Protein AF-A0A7S2H373-F1 (afdb_monomer_lite)

Organism: NCBI:txid327968

Structure (mmCIF, N/CA/C/O backbone):
data_AF-A0A7S2H373-F1
#
_entry.id   AF-A0A7S2H373-F1
#
loop_
_atom_site.group_PDB
_atom_site.id
_atom_site.type_symbol
_atom_site.label_atom_id
_atom_site.label_alt_id
_atom_site.label_comp_id
_atom_site.label_asym_id
_atom_site.label_entity_id
_atom_site.label_seq_id
_atom_site.pdbx_PDB_ins_code
_atom_site.Cartn_x
_atom_site.Cartn_y
_atom_site.Cartn_z
_atom_site.occupancy
_atom_site.B_iso_or_equiv
_atom_site.auth_seq_id
_atom_site.auth_comp_id
_atom_site.auth_asym_id
_atom_site.auth_atom_id
_atom_site.pdbx_PDB_model_num
ATOM 1 N N . CYS A 1 1 ? -13.432 1.694 -7.167 1.00 64.75 1 CYS A N 1
ATOM 2 C CA . CYS A 1 1 ? -13.113 2.170 -5.808 1.00 64.75 1 CYS A CA 1
ATOM 3 C C . CYS A 1 1 ? -13.922 1.477 -4.699 1.00 64.75 1 CYS A C 1
ATOM 5 O O . CYS A 1 1 ? -13.946 1.994 -3.594 1.00 64.75 1 CYS A O 1
ATOM 7 N N . ALA A 1 2 ? -14.620 0.357 -4.959 1.00 72.50 2 ALA A N 1
ATOM 8 C CA . ALA A 1 2 ? -15.362 -0.360 -3.909 1.00 72.50 2 ALA A CA 1
ATOM 9 C C . ALA A 1 2 ? -14.613 -1.598 -3.378 1.00 72.50 2 ALA A C 1
ATOM 11 O O . ALA A 1 2 ? -14.856 -2.028 -2.256 1.00 72.50 2 ALA A O 1
ATOM 12 N N . PHE A 1 3 ? -13.714 -2.177 -4.180 1.00 83.38 3 PHE A N 1
ATOM 13 C CA . PHE A 1 3 ? -12.995 -3.404 -3.824 1.00 83.38 3 PHE A CA 1
ATOM 14 C C . PHE A 1 3 ? -11.756 -3.130 -2.963 1.00 83.38 3 PHE A C 1
ATOM 16 O O . PHE A 1 3 ? -11.486 -3.876 -2.029 1.00 83.38 3 PHE A O 1
ATOM 23 N N . ASP A 1 4 ? -11.063 -2.021 -3.222 1.00 93.44 4 ASP A N 1
ATOM 24 C CA . ASP A 1 4 ? -9.890 -1.561 -2.473 1.00 93.44 4 ASP A CA 1
ATOM 25 C C . ASP A 1 4 ? -10.224 -1.243 -1.010 1.00 93.44 4 ASP A C 1
ATOM 27 O O . ASP A 1 4 ? -9.447 -1.544 -0.111 1.00 93.44 4 ASP A O 1
ATOM 31 N N . GLN A 1 5 ? -11.418 -0.710 -0.745 1.00 90.56 5 GLN A N 1
ATOM 32 C CA . GLN A 1 5 ? -11.845 -0.386 0.619 1.00 90.56 5 GLN A CA 1
ATOM 33 C C . GLN A 1 5 ? -11.981 -1.629 1.511 1.00 90.56 5 GLN A C 1
ATOM 35 O O . GLN A 1 5 ? -11.626 -1.576 2.688 1.00 90.56 5 GLN A O 1
ATOM 40 N N . ILE A 1 6 ? -12.469 -2.746 0.960 1.00 92.44 6 ILE A N 1
ATOM 41 C CA . ILE A 1 6 ? -12.618 -4.008 1.704 1.00 92.44 6 ILE A CA 1
ATOM 42 C C . ILE A 1 6 ? -11.236 -4.589 2.012 1.00 92.44 6 ILE A C 1
ATOM 44 O O . ILE A 1 6 ? -10.959 -4.966 3.149 1.00 92.44 6 ILE A O 1
ATOM 48 N N . GLU A 1 7 ? -10.342 -4.594 1.022 1.00 93.31 7 GLU A N 1
ATOM 49 C CA . GLU A 1 7 ? -8.977 -5.082 1.203 1.00 93.31 7 GLU A CA 1
ATOM 50 C C . GLU A 1 7 ? -8.206 -4.254 2.241 1.00 93.31 7 GLU A C 1
ATOM 52 O O . GLU A 1 7 ? -7.560 -4.816 3.127 1.00 93.31 7 GLU A O 1
ATOM 57 N N . HIS A 1 8 ? -8.329 -2.923 2.202 1.00 95.44 8 HIS A N 1
ATOM 58 C CA . HIS A 1 8 ? -7.722 -2.045 3.201 1.00 95.44 8 HIS A CA 1
ATOM 59 C C . HIS A 1 8 ? -8.281 -2.288 4.608 1.00 95.44 8 HIS A C 1
ATOM 61 O O . HIS A 1 8 ? -7.506 -2.335 5.565 1.00 95.44 8 HIS A O 1
A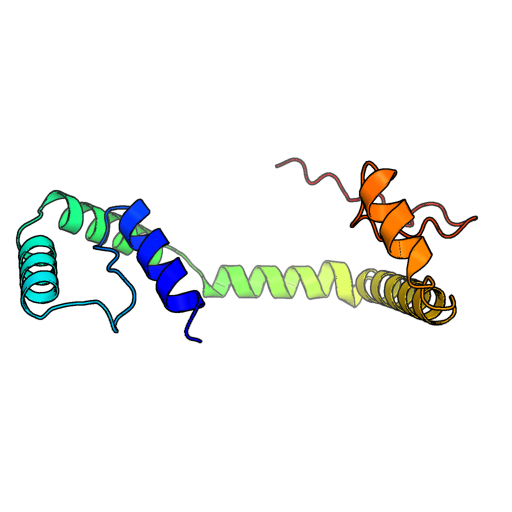TOM 67 N N . ALA A 1 9 ? -9.594 -2.495 4.752 1.00 95.56 9 ALA A N 1
ATOM 68 C CA . ALA A 1 9 ? -10.196 -2.829 6.043 1.00 95.56 9 ALA A CA 1
ATOM 69 C C . ALA A 1 9 ? -9.627 -4.141 6.611 1.00 95.56 9 ALA A C 1
ATOM 71 O O . ALA A 1 9 ? -9.274 -4.208 7.792 1.00 95.56 9 ALA A O 1
ATOM 72 N N . ASP A 1 10 ? -9.454 -5.158 5.766 1.00 96.12 10 ASP A N 1
ATOM 73 C CA . ASP A 1 10 ? -8.855 -6.436 6.155 1.00 96.12 10 ASP A CA 1
ATOM 74 C C . ASP A 1 10 ? -7.371 -6.315 6.507 1.00 96.12 10 ASP A C 1
ATOM 76 O O . ASP A 1 10 ? -6.889 -7.025 7.391 1.00 96.12 10 ASP A O 1
ATOM 80 N N . ILE A 1 11 ? -6.622 -5.444 5.829 1.00 97.62 11 ILE A N 1
ATOM 81 C CA . ILE A 1 11 ? -5.224 -5.157 6.175 1.00 97.62 11 ILE A CA 1
ATOM 82 C C . ILE A 1 11 ? -5.154 -4.504 7.560 1.00 97.62 11 ILE A C 1
ATOM 84 O O . ILE A 1 11 ? -4.425 -4.993 8.422 1.00 97.62 11 ILE A O 1
ATOM 88 N N . VAL A 1 12 ? -5.951 -3.461 7.814 1.00 97.94 12 VAL A N 1
ATOM 89 C CA . VAL A 1 12 ? -5.990 -2.765 9.114 1.00 97.94 12 VAL A CA 1
ATOM 90 C C . VAL A 1 12 ? -6.388 -3.721 10.244 1.00 97.94 12 VAL A C 1
ATOM 92 O O . VAL A 1 12 ? -5.761 -3.728 11.307 1.00 97.94 12 VAL A O 1
ATOM 95 N N . ALA A 1 13 ? -7.382 -4.580 10.009 1.00 98.00 13 ALA A N 1
ATOM 96 C CA . ALA A 1 13 ? -7.812 -5.581 10.979 1.00 98.00 13 ALA A CA 1
ATOM 97 C C . ALA A 1 13 ? -6.743 -6.653 11.242 1.00 98.00 13 ALA A C 1
ATOM 99 O O . ALA A 1 13 ? -6.539 -7.031 12.395 1.00 98.00 13 ALA A O 1
ATOM 100 N N . ARG A 1 14 ? -6.015 -7.109 10.210 1.00 97.94 14 ARG A N 1
ATOM 101 C CA . ARG A 1 14 ? -4.893 -8.059 10.353 1.00 97.94 14 ARG A CA 1
ATOM 102 C C . ARG A 1 14 ? -3.737 -7.492 11.174 1.00 97.94 14 ARG A C 1
ATOM 104 O O . ARG A 1 14 ? -3.110 -8.237 11.917 1.00 97.94 14 ARG A O 1
ATOM 111 N N . GLN A 1 15 ? -3.502 -6.184 11.096 1.00 97.88 15 GLN A N 1
ATOM 112 C CA . GLN A 1 15 ? -2.543 -5.490 11.963 1.00 97.88 15 GLN A CA 1
ATOM 113 C C . GLN A 1 15 ? -3.083 -5.269 13.391 1.00 97.88 15 GLN A C 1
ATOM 115 O O . GLN A 1 15 ? -2.362 -4.829 14.284 1.00 97.88 15 GLN A O 1
ATOM 120 N N . GLY A 1 16 ? -4.359 -5.581 13.639 1.00 98.12 16 GLY A N 1
ATOM 121 C CA . GLY A 1 16 ? -5.039 -5.349 14.912 1.00 98.12 16 GLY A CA 1
ATOM 122 C C . GLY A 1 16 ? -5.251 -3.874 15.240 1.00 98.12 16 GLY A C 1
ATOM 123 O O . GLY A 1 16 ? -5.470 -3.548 16.399 1.00 98.12 16 GLY A O 1
ATOM 124 N N . ALA A 1 17 ? -5.186 -2.997 14.239 1.00 98.44 17 ALA A N 1
ATOM 125 C CA . ALA A 1 17 ? -5.375 -1.553 14.376 1.00 98.44 17 ALA A CA 1
ATOM 126 C C . ALA A 1 17 ? -6.806 -1.111 14.013 1.00 98.44 17 ALA A C 1
ATOM 128 O O . ALA A 1 17 ? -7.080 0.068 13.803 1.00 98.44 17 ALA A O 1
ATOM 129 N N . GLY A 1 18 ? -7.737 -2.060 13.900 1.00 98.12 18 GLY A N 1
ATOM 130 C CA . GLY A 1 18 ? -9.133 -1.772 13.610 1.00 98.12 18 GLY A CA 1
ATOM 131 C C . GLY A 1 18 ? -9.991 -3.025 13.508 1.00 98.12 18 GLY A C 1
ATOM 132 O O . GLY A 1 18 ? -9.560 -4.137 13.820 1.00 98.12 18 GLY A O 1
ATOM 133 N N . VAL A 1 19 ? -11.231 -2.828 13.069 1.00 98.12 19 VAL A N 1
ATOM 134 C CA . VAL A 1 19 ? -12.231 -3.886 12.905 1.00 98.12 19 VAL A CA 1
ATOM 135 C C . VAL A 1 19 ? -12.637 -3.943 11.438 1.00 98.12 19 VAL A C 1
ATOM 137 O O . VAL A 1 19 ? -13.178 -2.972 10.915 1.00 98.12 19 VAL A O 1
ATOM 140 N N . SER A 1 20 ? -12.403 -5.083 10.787 1.00 97.19 20 SER A N 1
ATOM 141 C CA . SER A 1 20 ? -12.978 -5.344 9.468 1.00 97.19 20 SER A CA 1
ATOM 142 C C . SER A 1 20 ? -14.424 -5.795 9.643 1.00 97.19 20 SER A C 1
ATOM 144 O O . SER A 1 20 ? -14.727 -6.662 10.468 1.00 97.19 20 SER A O 1
ATOM 146 N N . MET A 1 21 ? -15.328 -5.164 8.899 1.00 95.69 21 MET A N 1
ATOM 147 C CA . MET A 1 21 ? -16.749 -5.491 8.891 1.00 95.69 21 MET A CA 1
ATOM 148 C C . MET A 1 21 ? -17.121 -6.182 7.581 1.00 95.69 21 MET A C 1
ATOM 150 O O . MET A 1 21 ? -16.407 -6.122 6.583 1.00 95.69 21 MET A O 1
ATOM 154 N N . LYS A 1 22 ? -18.289 -6.830 7.569 1.00 91.44 22 LYS A N 1
ATOM 155 C CA . LYS A 1 22 ? -18.875 -7.368 6.335 1.00 91.44 22 LYS A CA 1
ATOM 156 C C . LYS A 1 22 ? -19.182 -6.226 5.354 1.00 91.44 22 LYS A C 1
ATOM 158 O O . LYS A 1 22 ? -19.196 -5.056 5.728 1.00 91.44 22 LYS A O 1
ATOM 163 N N . GLN A 1 23 ? -19.509 -6.585 4.110 1.00 90.94 23 GLN A N 1
ATOM 164 C CA . GLN A 1 23 ? -20.049 -5.648 3.119 1.00 90.94 23 GLN A CA 1
ATOM 165 C C . GLN A 1 23 ? -21.121 -4.745 3.751 1.00 90.94 23 GLN A C 1
ATOM 167 O O . GLN A 1 23 ? -22.023 -5.253 4.415 1.00 90.94 23 GLN A O 1
ATOM 172 N N . VAL A 1 24 ? -21.035 -3.430 3.514 1.00 89.25 24 VAL A N 1
ATOM 173 C CA . VAL A 1 24 ? -21.872 -2.398 4.163 1.00 89.25 24 VAL A CA 1
ATOM 174 C C . VAL A 1 24 ? -23.368 -2.723 4.104 1.00 89.25 24 VAL A C 1
ATOM 176 O O . VAL A 1 24 ? -24.076 -2.544 5.087 1.00 89.25 24 VAL A O 1
ATOM 179 N N . SER A 1 25 ? -23.844 -3.300 2.997 1.00 93.00 25 SER A N 1
ATOM 180 C CA . SER A 1 25 ? -25.246 -3.708 2.821 1.00 93.00 25 SER A CA 1
ATOM 181 C C . SER A 1 25 ? -25.722 -4.826 3.764 1.00 93.00 25 SER A C 1
ATOM 183 O O . SER A 1 25 ? -26.913 -5.116 3.807 1.00 93.00 25 SER A O 1
ATOM 185 N N . LYS A 1 26 ? -24.811 -5.489 4.483 1.00 95.12 26 LYS A N 1
ATOM 186 C CA . LYS A 1 26 ? -25.083 -6.569 5.447 1.00 95.12 26 LYS A CA 1
ATOM 187 C C . LYS A 1 26 ? -24.788 -6.162 6.894 1.00 95.12 26 LYS A C 1
ATOM 189 O O . LYS A 1 26 ? -24.898 -7.004 7.780 1.00 95.12 26 LYS A O 1
ATOM 194 N N . VAL A 1 27 ? -24.361 -4.922 7.129 1.00 96.62 27 VAL A N 1
ATOM 195 C CA . VAL A 1 27 ? -24.039 -4.415 8.467 1.00 96.62 27 VAL A CA 1
ATOM 196 C C . VAL A 1 27 ? -25.318 -3.942 9.147 1.00 96.62 27 VAL A C 1
ATOM 198 O O . VAL A 1 27 ? -26.034 -3.099 8.611 1.00 96.62 27 VAL A O 1
ATOM 201 N N . THR A 1 28 ? -25.605 -4.465 10.339 1.00 97.56 28 THR A N 1
ATOM 202 C CA . THR A 1 28 ? -26.718 -3.977 11.162 1.00 97.56 28 THR A CA 1
ATOM 203 C C . THR A 1 28 ? -26.278 -2.825 12.071 1.00 97.56 28 THR A C 1
ATOM 205 O O . THR A 1 28 ? -25.093 -2.660 12.366 1.00 97.56 28 THR A O 1
ATOM 208 N N . ALA A 1 29 ? -27.236 -2.040 12.576 1.00 97.81 29 ALA A N 1
ATOM 209 C CA . ALA A 1 29 ? -26.953 -0.992 13.562 1.00 97.81 29 ALA A CA 1
ATOM 210 C C . ALA A 1 29 ? -26.318 -1.554 14.849 1.00 97.81 29 ALA A C 1
ATOM 212 O O . ALA A 1 29 ? -25.461 -0.909 15.452 1.00 97.81 29 ALA A O 1
ATOM 213 N N . ALA A 1 30 ? -26.703 -2.772 15.245 1.00 98.06 30 ALA A N 1
ATOM 214 C CA . ALA A 1 30 ? -26.128 -3.457 16.396 1.00 98.06 30 ALA A CA 1
ATOM 215 C C . ALA A 1 30 ? -24.658 -3.843 16.155 1.00 98.06 30 ALA A C 1
ATOM 217 O O . ALA A 1 30 ? -23.817 -3.574 17.015 1.00 98.06 30 ALA A O 1
ATOM 218 N N . ASP A 1 31 ? -24.335 -4.399 14.980 1.00 97.44 31 ASP A N 1
ATOM 219 C CA . ASP A 1 31 ? -22.955 -4.742 14.603 1.00 97.44 31 ASP A CA 1
ATOM 220 C C . ASP A 1 31 ? -22.058 -3.500 14.598 1.00 97.44 31 ASP A C 1
ATOM 222 O O . ASP A 1 31 ? -20.949 -3.520 15.135 1.00 97.44 31 ASP A O 1
ATOM 226 N N . LEU A 1 32 ? -22.554 -2.398 14.025 1.00 97.56 32 LEU A N 1
ATOM 227 C CA . LEU A 1 32 ? -21.829 -1.132 13.977 1.00 97.56 32 LEU A CA 1
ATOM 228 C C . LEU A 1 32 ? -21.592 -0.568 15.382 1.00 97.56 32 LEU A C 1
ATOM 230 O O . LEU A 1 32 ? -20.466 -0.205 15.716 1.00 97.56 32 LEU A O 1
ATOM 234 N N . ALA A 1 33 ? -22.621 -0.549 16.234 1.00 98.31 33 ALA A N 1
ATOM 235 C CA . ALA A 1 33 ? -22.492 -0.085 17.612 1.00 98.31 33 ALA A CA 1
ATOM 236 C C . ALA A 1 33 ? -21.489 -0.931 18.416 1.00 98.31 33 ALA A C 1
ATOM 238 O O . ALA A 1 33 ? -20.714 -0.387 19.204 1.00 98.31 33 ALA A O 1
ATOM 239 N N . ALA A 1 34 ? -21.468 -2.251 18.211 1.00 98.25 34 ALA A N 1
ATOM 240 C CA . ALA A 1 34 ? -20.499 -3.142 18.842 1.00 98.25 34 ALA A CA 1
ATOM 241 C C . ALA A 1 34 ? -19.064 -2.869 18.358 1.00 98.25 34 ALA A C 1
ATOM 243 O O . ALA A 1 34 ? -18.153 -2.767 19.182 1.00 98.25 34 ALA A O 1
ATOM 244 N N . ALA A 1 35 ? -18.864 -2.686 17.049 1.00 98.00 35 ALA A N 1
ATOM 245 C CA . ALA A 1 35 ? -17.562 -2.340 16.480 1.00 98.00 35 ALA A CA 1
ATOM 246 C C . ALA A 1 35 ? -17.044 -0.997 17.022 1.00 98.00 35 ALA A C 1
ATOM 248 O O . ALA A 1 35 ? -15.898 -0.916 17.460 1.00 98.00 35 ALA A O 1
ATOM 249 N N . MET A 1 36 ? -17.903 0.027 17.089 1.00 98.44 36 MET A N 1
ATOM 250 C CA . MET A 1 36 ? -17.555 1.330 17.665 1.00 98.44 36 MET A CA 1
ATOM 251 C C . MET A 1 36 ? -17.140 1.214 19.133 1.00 98.44 36 MET A C 1
ATOM 253 O O . MET A 1 36 ? -16.106 1.760 19.517 1.00 98.44 36 MET A O 1
ATOM 257 N N . LYS A 1 37 ? -17.909 0.474 19.946 1.00 98.62 37 LYS A N 1
ATOM 258 C CA . LYS A 1 37 ? -17.566 0.221 21.355 1.00 98.62 37 LYS A CA 1
ATOM 259 C C . LYS A 1 37 ? -16.202 -0.446 21.477 1.00 98.62 37 LYS A C 1
ATOM 261 O O . LYS A 1 37 ? -15.383 0.020 22.261 1.00 98.62 37 LYS A O 1
ATOM 266 N N . ARG A 1 38 ? -15.932 -1.474 20.665 1.00 98.31 38 ARG A N 1
ATOM 267 C CA . ARG A 1 38 ? -14.633 -2.155 20.654 1.00 98.31 38 ARG A CA 1
ATOM 268 C C . ARG A 1 38 ? -13.492 -1.187 20.347 1.00 98.31 38 ARG A C 1
ATOM 270 O O . ARG A 1 38 ? -12.535 -1.158 21.107 1.00 98.31 38 ARG A O 1
ATOM 277 N N . CYS A 1 39 ? -13.605 -0.362 19.305 1.00 98.38 39 CYS A N 1
ATOM 278 C CA . CYS A 1 39 ? -12.551 0.590 18.939 1.00 98.38 39 CYS A CA 1
ATOM 279 C C . CYS A 1 39 ? -12.192 1.567 20.078 1.00 98.38 39 CYS A C 1
ATOM 281 O O . CYS A 1 39 ? -11.028 1.935 20.238 1.00 98.38 39 CYS A O 1
ATOM 283 N N . VAL A 1 40 ? -13.168 1.979 20.897 1.00 98.44 40 VAL A N 1
ATOM 284 C CA . VAL A 1 40 ? -12.920 2.911 22.015 1.00 98.44 40 VAL A CA 1
ATOM 285 C C . VAL A 1 40 ? -12.495 2.221 23.315 1.00 98.44 40 VAL A C 1
ATOM 287 O O . VAL A 1 40 ? -11.862 2.861 24.157 1.00 98.44 40 VAL A O 1
ATOM 290 N N . SER A 1 41 ? -12.813 0.938 23.500 1.00 98.31 41 SER A N 1
ATOM 291 C CA . SER A 1 41 ? -12.506 0.203 24.734 1.00 98.31 41 SER A CA 1
ATOM 292 C C . SER A 1 41 ? -11.251 -0.672 24.656 1.00 98.31 41 SER A C 1
ATOM 294 O O . SER A 1 41 ? -10.625 -0.913 25.683 1.00 98.31 41 SER A O 1
ATOM 296 N N . ASP A 1 42 ? -10.894 -1.166 23.470 1.00 98.56 42 ASP A N 1
ATOM 297 C CA . ASP A 1 42 ? -9.778 -2.092 23.240 1.00 98.56 42 ASP A CA 1
ATOM 298 C C . ASP A 1 42 ? -8.429 -1.351 23.324 1.00 98.56 42 ASP A C 1
ATOM 300 O O . ASP A 1 42 ? -8.056 -0.586 22.429 1.00 98.56 42 ASP A O 1
ATOM 304 N N . LYS A 1 43 ? -7.716 -1.525 24.445 1.00 98.56 43 LYS A N 1
ATOM 305 C CA . LYS A 1 43 ? -6.441 -0.838 24.717 1.00 98.56 43 LYS A CA 1
ATOM 306 C C . LYS A 1 43 ? -5.314 -1.329 23.818 1.00 98.56 43 LYS A C 1
ATOM 308 O O . LYS A 1 43 ? -4.558 -0.498 23.318 1.00 98.56 43 LYS A O 1
ATOM 313 N N . ASP A 1 44 ? -5.274 -2.624 23.533 1.00 98.44 44 ASP A N 1
ATOM 314 C CA . ASP A 1 44 ? -4.270 -3.215 22.650 1.00 98.44 44 ASP A CA 1
ATOM 315 C C . ASP A 1 44 ? -4.413 -2.660 21.230 1.00 98.44 44 ASP A C 1
ATOM 317 O O . ASP A 1 44 ? -3.421 -2.298 20.597 1.00 98.44 44 ASP A O 1
ATOM 321 N N . MET A 1 45 ? -5.649 -2.531 20.730 1.00 98.62 45 MET A N 1
ATOM 322 C CA . MET A 1 45 ? -5.915 -1.895 19.435 1.00 98.62 45 MET A CA 1
ATOM 323 C C . MET A 1 45 ? -5.412 -0.447 19.412 1.00 98.62 45 MET A C 1
ATOM 325 O O . MET A 1 45 ? -4.757 -0.033 18.457 1.00 98.62 45 MET A O 1
ATOM 329 N N . GLN A 1 46 ? -5.666 0.322 20.475 1.00 98.69 46 GLN A N 1
ATOM 330 C CA . GLN A 1 46 ? -5.215 1.715 20.581 1.00 98.69 46 GLN A CA 1
ATOM 331 C C . GLN A 1 46 ? -3.689 1.833 20.604 1.00 98.69 46 GLN A C 1
ATOM 333 O O . GLN A 1 46 ? -3.134 2.722 19.957 1.00 98.69 46 GLN A O 1
ATOM 338 N N . GLU A 1 47 ? -3.003 0.953 21.328 1.00 98.56 47 GLU A N 1
ATOM 339 C CA . GLU A 1 47 ? -1.541 0.916 21.371 1.00 98.56 47 GLU A CA 1
ATOM 340 C C . GLU A 1 47 ? -0.943 0.560 20.011 1.00 98.56 47 GLU A C 1
ATOM 342 O O . GLU A 1 47 ? -0.031 1.250 19.554 1.00 98.56 47 GLU A O 1
ATOM 347 N N . ARG A 1 48 ? -1.514 -0.423 19.303 1.00 98.50 48 ARG A N 1
ATOM 348 C CA . ARG A 1 48 ? -1.106 -0.756 17.927 1.00 98.50 48 ARG A CA 1
ATOM 349 C C . ARG A 1 48 ? -1.314 0.414 16.972 1.00 98.50 48 ARG A C 1
ATOM 351 O O . ARG A 1 48 ? -0.413 0.719 16.198 1.00 98.50 48 ARG A O 1
ATOM 358 N N . CYS A 1 49 ? -2.448 1.113 17.056 1.00 98.50 49 CYS A N 1
ATOM 359 C CA . CYS A 1 49 ? -2.689 2.317 16.257 1.00 98.50 49 CYS A CA 1
ATOM 360 C C . CYS A 1 49 ? -1.622 3.391 16.500 1.00 98.50 49 CYS A C 1
ATOM 362 O O . CYS A 1 49 ? -1.132 3.987 15.543 1.00 98.50 49 CYS A O 1
ATOM 364 N N . ARG A 1 50 ? -1.232 3.628 17.761 1.00 98.62 50 ARG A N 1
ATOM 365 C CA . ARG A 1 50 ? -0.162 4.585 18.093 1.00 98.62 50 ARG A CA 1
ATOM 366 C C . ARG A 1 50 ? 1.187 4.137 17.549 1.00 98.62 50 ARG A C 1
ATOM 368 O O . ARG A 1 50 ? 1.900 4.962 16.991 1.00 98.62 50 ARG A O 1
ATOM 375 N N . ALA A 1 51 ? 1.521 2.856 17.690 1.00 98.25 51 ALA A N 1
ATOM 376 C CA . ALA A 1 51 ? 2.777 2.305 17.192 1.00 98.25 51 ALA A CA 1
ATOM 377 C C . ALA A 1 51 ? 2.885 2.448 15.667 1.00 98.25 51 ALA A C 1
ATOM 379 O O . ALA A 1 51 ? 3.847 3.034 15.179 1.00 98.25 51 ALA A O 1
ATOM 380 N N . ILE A 1 52 ? 1.862 2.008 14.924 1.00 98.19 52 ILE A N 1
ATOM 381 C CA . ILE A 1 52 ? 1.808 2.143 13.460 1.00 98.19 52 ILE A CA 1
ATOM 382 C C . ILE A 1 52 ? 1.849 3.618 13.057 1.00 98.19 52 ILE A C 1
ATOM 384 O O . ILE A 1 52 ? 2.602 3.986 12.162 1.00 98.19 52 ILE A O 1
ATOM 388 N N . GLY A 1 53 ? 1.075 4.474 13.730 1.00 98.12 53 GLY A N 1
ATOM 389 C CA . GLY A 1 53 ? 1.075 5.913 13.471 1.00 98.12 53 GLY A CA 1
ATOM 390 C C . GLY A 1 53 ? 2.452 6.544 13.673 1.00 98.12 53 GLY A C 1
ATOM 391 O O . GLY A 1 53 ? 2.885 7.325 12.832 1.00 98.12 53 GLY A O 1
ATOM 392 N N . GLY A 1 54 ? 3.166 6.161 14.734 1.00 98.25 54 GLY A N 1
ATOM 393 C CA . GLY A 1 54 ? 4.535 6.606 14.989 1.00 98.25 54 GLY A CA 1
ATOM 394 C C . GLY A 1 54 ? 5.516 6.147 13.910 1.00 98.25 54 GLY A C 1
ATOM 395 O O . GLY A 1 54 ? 6.334 6.945 13.459 1.00 98.25 54 GLY A O 1
ATOM 396 N N . THR A 1 55 ? 5.402 4.900 13.440 1.00 97.81 55 THR A N 1
ATOM 397 C CA . THR A 1 55 ? 6.197 4.400 12.307 1.00 97.81 55 THR A CA 1
ATOM 398 C C . THR A 1 55 ? 5.921 5.208 11.042 1.00 97.81 55 THR A C 1
ATOM 400 O O . THR A 1 55 ? 6.857 5.752 10.468 1.00 97.81 55 THR A O 1
ATOM 403 N N . LEU A 1 56 ? 4.650 5.365 10.656 1.00 97.19 56 LEU A N 1
ATOM 404 C CA . LEU A 1 56 ? 4.256 6.082 9.438 1.00 97.19 56 LEU A CA 1
ATOM 405 C C . LEU A 1 56 ? 4.659 7.561 9.463 1.00 97.19 56 LEU A C 1
ATOM 407 O O . LEU A 1 56 ? 5.050 8.111 8.441 1.00 97.19 56 LEU A O 1
ATOM 411 N N . GLN A 1 57 ? 4.583 8.217 10.621 1.00 97.94 57 GLN A N 1
ATOM 412 C CA . GLN A 1 57 ? 5.038 9.603 10.775 1.00 97.94 57 GLN A CA 1
ATOM 413 C C . GLN A 1 57 ? 6.559 9.743 10.660 1.00 97.94 57 GLN A C 1
ATOM 415 O O . GLN A 1 57 ? 7.042 10.803 10.269 1.00 97.94 57 GLN A O 1
ATOM 420 N N . GLY A 1 58 ? 7.310 8.693 11.002 1.00 97.69 58 GLY A N 1
ATOM 421 C CA . GLY A 1 58 ? 8.760 8.645 10.834 1.00 97.69 58 GLY A CA 1
ATOM 422 C C . GLY A 1 58 ? 9.215 8.345 9.402 1.00 97.69 58 GLY A C 1
ATOM 423 O O . GLY A 1 58 ? 10.406 8.455 9.114 1.00 97.69 58 GLY A O 1
ATOM 424 N N . GLU A 1 59 ? 8.308 7.963 8.500 1.00 97.81 59 GLU A N 1
ATOM 425 C CA . GLU A 1 59 ? 8.644 7.641 7.115 1.00 97.81 59 GLU A CA 1
ATOM 426 C C . GLU A 1 59 ? 8.761 8.900 6.241 1.00 97.81 59 GLU A C 1
ATOM 428 O O . GLU A 1 59 ? 7.814 9.667 6.073 1.00 97.81 59 GLU A O 1
ATOM 433 N N . ASP A 1 60 ? 9.906 9.068 5.572 1.00 97.88 60 ASP A N 1
ATOM 434 C CA . ASP A 1 60 ? 10.072 10.055 4.497 1.00 97.88 60 ASP A CA 1
ATOM 435 C C . ASP A 1 60 ? 9.524 9.508 3.166 1.00 97.88 60 ASP A C 1
ATOM 437 O O . ASP A 1 60 ? 10.260 9.125 2.250 1.00 97.88 60 ASP A O 1
ATOM 441 N N . GLY A 1 61 ? 8.196 9.407 3.072 1.00 97.06 61 GLY A N 1
ATOM 442 C CA . GLY A 1 61 ? 7.521 8.871 1.887 1.00 97.06 61 GLY A CA 1
ATOM 443 C C . GLY A 1 61 ? 7.817 9.671 0.615 1.00 97.06 61 GLY A C 1
ATOM 444 O O . GLY A 1 61 ? 8.050 9.091 -0.447 1.00 97.06 61 GLY A O 1
ATOM 445 N N . VAL A 1 62 ? 7.870 11.002 0.722 1.00 97.81 62 VAL A N 1
ATOM 446 C CA . VAL A 1 62 ? 8.111 11.893 -0.422 1.00 97.81 62 VAL A CA 1
ATOM 447 C C . VAL A 1 62 ? 9.553 11.778 -0.906 1.00 97.81 62 VAL A C 1
ATOM 449 O O . VAL A 1 62 ? 9.768 11.548 -2.096 1.00 97.81 62 VAL A O 1
ATOM 452 N N . GLY A 1 63 ? 10.547 11.872 -0.020 1.00 98.06 63 GLY A N 1
ATOM 453 C CA . GLY A 1 63 ? 11.949 11.748 -0.412 1.00 98.06 63 GLY A CA 1
ATOM 454 C C . GLY A 1 63 ? 12.296 10.348 -0.916 1.00 98.06 63 GLY A C 1
ATOM 455 O O . GLY A 1 63 ? 13.087 10.207 -1.851 1.00 98.06 63 GLY A O 1
ATOM 456 N N . ASN A 1 64 ? 11.666 9.295 -0.381 1.00 98.19 64 ASN A N 1
ATOM 457 C CA . ASN A 1 64 ? 11.747 7.948 -0.957 1.00 98.19 64 ASN A CA 1
ATOM 458 C C . ASN A 1 64 ? 11.182 7.903 -2.384 1.00 98.19 64 ASN A C 1
ATOM 460 O O . ASN A 1 64 ? 11.838 7.371 -3.280 1.00 98.19 64 ASN A O 1
ATOM 464 N N . ALA A 1 65 ? 9.996 8.472 -2.616 1.00 98.12 65 ALA A N 1
ATOM 465 C CA . ALA A 1 65 ? 9.377 8.496 -3.939 1.00 98.12 65 ALA A CA 1
ATOM 466 C C . ALA A 1 65 ? 10.235 9.263 -4.956 1.00 98.12 65 ALA A C 1
ATOM 468 O O . ALA A 1 65 ? 10.498 8.744 -6.041 1.00 98.12 65 ALA A O 1
ATOM 469 N N . VAL A 1 66 ? 10.739 10.445 -4.583 1.00 98.38 66 VAL A N 1
ATOM 470 C CA . VAL A 1 66 ? 11.632 11.254 -5.428 1.00 98.38 66 VAL A CA 1
ATOM 471 C C . VAL A 1 66 ? 12.884 10.466 -5.792 1.00 98.38 66 VAL A C 1
ATOM 473 O O . VAL A 1 66 ? 13.185 10.343 -6.974 1.00 98.38 66 VAL A O 1
ATOM 476 N N . ARG A 1 67 ? 13.562 9.845 -4.818 1.00 98.31 67 ARG A N 1
ATOM 477 C CA . ARG A 1 67 ? 14.753 9.019 -5.083 1.00 98.31 67 ARG A CA 1
ATOM 478 C C . ARG A 1 67 ? 14.477 7.864 -6.041 1.00 98.31 67 ARG A C 1
ATOM 480 O O . ARG A 1 67 ? 15.321 7.544 -6.870 1.00 98.31 67 ARG A O 1
ATOM 487 N N . ARG A 1 68 ? 13.308 7.222 -5.945 1.00 98.25 68 ARG A N 1
ATOM 488 C CA . ARG A 1 68 ? 12.938 6.130 -6.862 1.00 98.25 68 ARG A CA 1
ATOM 489 C C . ARG A 1 68 ? 12.667 6.624 -8.276 1.00 98.25 68 ARG A C 1
ATOM 491 O O . ARG A 1 68 ? 13.062 5.949 -9.222 1.00 98.25 68 ARG A O 1
ATOM 498 N N . VAL A 1 69 ? 12.004 7.768 -8.422 1.00 98.00 69 VAL A N 1
ATOM 499 C CA . VAL A 1 69 ? 11.763 8.379 -9.736 1.00 98.00 69 VAL A CA 1
ATOM 500 C C . VAL A 1 69 ? 13.077 8.839 -10.358 1.00 98.00 69 VAL A C 1
ATOM 502 O O . VAL A 1 69 ? 13.322 8.541 -11.521 1.00 98.00 69 VAL A O 1
ATOM 505 N N . ASP A 1 70 ? 13.933 9.495 -9.580 1.00 98.44 70 ASP A N 1
ATOM 506 C CA . ASP A 1 70 ? 15.235 9.984 -10.029 1.00 98.44 70 ASP A CA 1
ATOM 507 C C . ASP A 1 70 ? 16.154 8.838 -10.471 1.00 98.44 70 ASP A C 1
ATOM 509 O O . ASP A 1 70 ? 16.646 8.834 -11.596 1.00 98.44 70 ASP A O 1
ATOM 513 N N . GLY A 1 71 ? 16.275 7.789 -9.649 1.00 97.50 71 GLY A N 1
ATOM 514 C CA . GLY A 1 71 ? 17.013 6.581 -10.023 1.00 97.50 71 GLY A CA 1
ATOM 515 C C . GLY A 1 71 ? 16.450 5.921 -11.283 1.00 97.50 71 GLY A C 1
ATOM 516 O O . GLY A 1 71 ? 17.202 5.532 -12.166 1.00 97.50 71 GLY A O 1
ATOM 517 N N . PHE A 1 72 ? 15.123 5.858 -11.437 1.00 98.06 72 PHE A N 1
ATOM 518 C CA . PHE A 1 72 ? 14.524 5.355 -12.675 1.00 98.06 72 PHE A CA 1
ATOM 519 C C . PHE A 1 72 ? 14.885 6.224 -13.890 1.00 98.06 72 PHE A C 1
ATOM 521 O O . PHE A 1 72 ? 15.211 5.691 -14.949 1.00 98.06 72 PHE A O 1
ATOM 528 N N . ILE A 1 73 ? 14.845 7.551 -13.775 1.00 98.06 73 ILE A N 1
ATOM 529 C CA . ILE A 1 73 ? 15.203 8.439 -14.887 1.00 98.06 73 ILE A CA 1
ATOM 530 C C . ILE A 1 73 ? 16.671 8.221 -15.273 1.00 98.06 73 ILE A C 1
ATOM 532 O O . ILE A 1 73 ? 16.947 7.876 -16.424 1.00 98.06 73 ILE A O 1
ATOM 536 N N . THR A 1 74 ? 17.581 8.322 -14.312 1.00 98.12 74 THR A N 1
ATOM 537 C CA . THR A 1 74 ? 19.026 8.211 -14.538 1.00 98.12 74 THR A CA 1
ATOM 538 C C . THR A 1 74 ? 19.421 6.817 -15.034 1.00 98.12 74 THR A C 1
ATOM 540 O O . THR A 1 74 ? 20.068 6.669 -16.071 1.00 98.12 74 THR A O 1
ATOM 543 N N . ASP A 1 75 ? 18.977 5.757 -14.358 1.00 97.56 75 ASP A N 1
ATOM 544 C CA . ASP A 1 75 ? 19.464 4.403 -14.635 1.00 97.56 75 ASP A CA 1
ATOM 545 C C . ASP A 1 75 ? 18.760 3.735 -15.814 1.00 97.56 75 ASP A C 1
ATOM 547 O O . ASP A 1 75 ? 19.348 2.865 -16.468 1.00 97.56 75 ASP A O 1
ATOM 551 N N . GLU A 1 76 ? 17.504 4.095 -16.091 1.00 96.94 76 GLU A N 1
ATOM 552 C CA . GLU A 1 76 ? 16.656 3.387 -17.053 1.00 96.94 76 GLU A CA 1
ATOM 553 C C . GLU A 1 76 ? 16.285 4.229 -18.272 1.00 96.94 76 GLU A C 1
ATOM 555 O O . GLU A 1 76 ? 16.257 3.701 -19.393 1.00 96.94 76 GLU A O 1
ATOM 560 N N . VAL A 1 77 ? 15.987 5.516 -18.082 1.00 97.25 77 VAL A N 1
ATOM 561 C CA . VAL A 1 77 ? 15.571 6.403 -19.176 1.00 97.25 77 VAL A CA 1
ATOM 562 C C . VAL A 1 77 ? 16.788 6.955 -19.910 1.00 97.25 77 VAL A C 1
ATOM 564 O O . VAL A 1 77 ? 16.879 6.763 -21.125 1.00 97.25 77 VAL A O 1
ATOM 567 N N . GLU A 1 78 ? 17.737 7.572 -19.205 1.00 96.81 78 GLU A N 1
ATOM 568 C CA . GLU A 1 78 ? 18.920 8.195 -19.818 1.00 96.81 78 GLU A CA 1
ATOM 569 C C . GLU A 1 78 ? 19.843 7.165 -20.477 1.00 96.81 78 GLU A C 1
ATOM 571 O O . GLU A 1 78 ? 20.318 7.374 -21.593 1.00 96.81 78 GLU A O 1
ATOM 576 N N . THR A 1 79 ? 20.011 5.992 -19.860 1.00 97.69 79 THR A N 1
ATOM 577 C CA . THR A 1 79 ? 20.773 4.878 -20.456 1.00 97.69 79 THR A CA 1
ATOM 578 C C . THR A 1 79 ? 20.069 4.228 -21.656 1.00 97.69 79 THR A C 1
ATOM 580 O O . THR A 1 79 ? 20.653 3.399 -22.354 1.00 97.69 79 THR A O 1
ATOM 583 N N . GLY A 1 80 ? 18.792 4.543 -21.894 1.00 96.25 80 GLY A N 1
ATOM 584 C CA . GLY A 1 80 ? 17.977 3.954 -22.957 1.00 96.25 80 GLY A CA 1
ATOM 585 C C . GLY A 1 80 ? 17.514 2.512 -22.700 1.00 96.25 80 GLY A C 1
ATOM 586 O O . GLY A 1 80 ? 16.813 1.945 -23.549 1.00 96.25 80 GLY A O 1
ATOM 587 N N . LYS A 1 81 ? 17.837 1.913 -21.545 1.00 96.25 81 LYS A N 1
ATOM 588 C CA . LYS A 1 81 ? 17.421 0.547 -21.171 1.00 96.25 81 LYS A CA 1
ATOM 589 C C . LYS A 1 81 ? 15.904 0.384 -21.194 1.00 96.25 81 LYS A C 1
ATOM 591 O O . LYS A 1 81 ? 15.388 -0.575 -21.776 1.00 96.25 81 LYS A O 1
ATOM 596 N N . TRP A 1 82 ? 15.170 1.341 -20.629 1.00 96.50 82 TRP A N 1
ATOM 597 C CA . TRP A 1 82 ? 13.709 1.313 -20.624 1.00 96.50 82 TRP A CA 1
ATOM 598 C C . TRP A 1 82 ? 13.136 1.324 -22.042 1.00 96.50 82 TRP A C 1
ATOM 600 O O . TRP A 1 82 ? 12.281 0.499 -22.373 1.00 96.50 82 TRP A O 1
ATOM 610 N N . LYS A 1 83 ? 13.658 2.192 -22.921 1.00 96.50 83 LYS A N 1
ATOM 611 C CA . LYS A 1 83 ? 13.247 2.260 -24.332 1.00 96.50 83 LYS A CA 1
ATOM 612 C C . LYS A 1 83 ? 13.500 0.932 -25.047 1.00 96.50 83 LYS A C 1
ATOM 614 O O . LYS A 1 83 ? 12.633 0.465 -25.789 1.00 96.50 83 LYS A O 1
ATOM 619 N N . ALA A 1 84 ? 14.647 0.294 -24.807 1.00 95.25 84 ALA A N 1
ATOM 620 C CA . ALA A 1 84 ? 14.961 -1.016 -25.373 1.00 95.25 84 ALA A CA 1
ATOM 621 C C . ALA A 1 84 ? 13.954 -2.092 -24.922 1.00 95.25 84 ALA A C 1
ATOM 623 O O . ALA A 1 84 ? 13.406 -2.812 -25.766 1.00 95.25 84 ALA A O 1
ATOM 624 N N . ARG A 1 85 ? 13.628 -2.152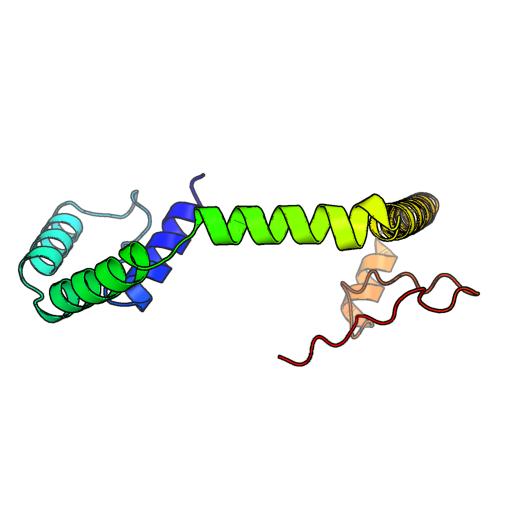 -23.620 1.00 93.75 85 ARG A N 1
ATOM 625 C CA . ARG A 1 85 ? 12.608 -3.073 -23.081 1.00 93.75 85 ARG A CA 1
ATOM 626 C C 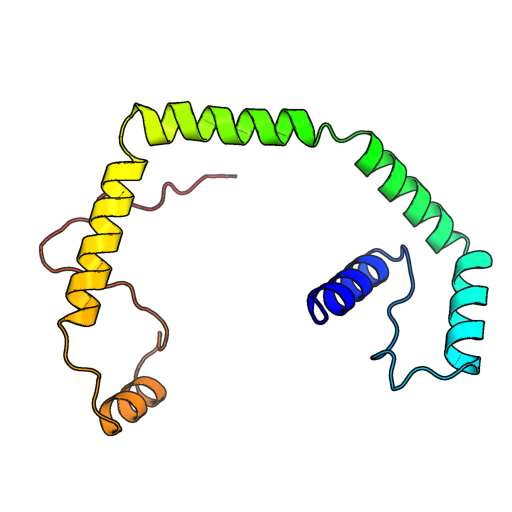. ARG A 1 85 ? 11.219 -2.790 -23.647 1.00 93.75 85 ARG A C 1
ATOM 628 O O . ARG A 1 85 ? 10.530 -3.725 -24.054 1.00 93.75 85 ARG A O 1
ATOM 635 N N . LEU A 1 86 ? 10.817 -1.523 -23.738 1.00 94.12 86 LEU A N 1
ATOM 636 C CA . LEU A 1 86 ? 9.521 -1.129 -24.293 1.00 94.12 86 LEU A CA 1
ATOM 637 C C . LEU A 1 86 ? 9.383 -1.542 -25.765 1.00 94.12 86 LEU A C 1
ATOM 639 O O . LEU A 1 86 ? 8.349 -2.082 -26.167 1.00 94.12 86 LEU A O 1
ATOM 643 N N . ILE A 1 87 ? 10.432 -1.349 -26.571 1.00 94.00 87 ILE A N 1
ATOM 644 C CA . ILE A 1 87 ? 10.471 -1.812 -27.965 1.00 94.00 87 ILE A CA 1
ATOM 645 C C . ILE A 1 87 ? 10.370 -3.341 -28.024 1.00 94.00 87 ILE A C 1
ATOM 647 O O . ILE A 1 87 ? 9.631 -3.859 -28.866 1.00 94.00 87 ILE A O 1
ATOM 651 N N . SER A 1 88 ? 11.061 -4.070 -27.138 1.00 89.56 88 SER A N 1
ATOM 652 C CA . SER A 1 88 ? 10.950 -5.535 -27.056 1.00 89.56 88 SER A CA 1
ATOM 653 C C . SER A 1 88 ? 9.516 -5.972 -26.767 1.00 89.56 88 SER A C 1
ATOM 655 O O . SER A 1 88 ? 8.931 -6.711 -27.558 1.00 89.56 88 SER A O 1
ATOM 657 N N . ARG A 1 89 ? 8.896 -5.421 -25.717 1.00 87.94 89 ARG A N 1
ATOM 658 C CA . ARG A 1 89 ? 7.502 -5.709 -25.344 1.00 87.94 89 ARG A CA 1
ATOM 659 C C . ARG A 1 89 ? 6.517 -5.363 -26.454 1.00 87.94 89 ARG A C 1
ATOM 661 O O . ARG A 1 89 ? 5.594 -6.123 -26.730 1.00 87.94 89 ARG A O 1
ATOM 668 N N . THR A 1 90 ? 6.739 -4.254 -27.152 1.00 91.06 90 THR A N 1
ATOM 669 C CA . THR A 1 90 ? 5.900 -3.853 -28.288 1.00 91.06 90 THR A CA 1
ATOM 670 C C . THR A 1 90 ? 6.007 -4.851 -29.443 1.00 91.06 90 THR A C 1
ATOM 672 O O . THR A 1 90 ? 5.000 -5.169 -30.076 1.00 91.06 90 THR A O 1
ATOM 675 N N . ARG A 1 91 ? 7.206 -5.377 -29.726 1.00 89.88 91 ARG A N 1
ATOM 676 C CA . ARG A 1 91 ? 7.409 -6.427 -30.739 1.00 89.88 91 ARG A CA 1
ATOM 677 C C . ARG A 1 91 ? 6.757 -7.744 -30.322 1.00 89.88 91 ARG A C 1
ATOM 679 O O . ARG A 1 91 ? 6.066 -8.337 -31.145 1.00 89.88 91 ARG A O 1
ATOM 686 N N . GLU A 1 92 ? 6.915 -8.160 -29.066 1.00 86.44 92 GLU A N 1
ATOM 687 C CA . GLU A 1 92 ? 6.250 -9.347 -28.505 1.00 86.44 92 GLU A CA 1
ATOM 688 C C . GLU A 1 92 ? 4.728 -9.246 -28.647 1.00 86.44 92 GLU A C 1
ATOM 690 O O . GLU A 1 92 ? 4.090 -10.162 -29.160 1.00 86.44 92 GLU A O 1
ATOM 695 N N . LEU A 1 93 ? 4.143 -8.103 -28.280 1.00 85.94 93 LEU A N 1
ATOM 696 C CA . LEU A 1 93 ? 2.704 -7.874 -28.402 1.00 85.94 93 LEU A CA 1
ATOM 697 C C . LEU A 1 93 ? 2.233 -7.870 -29.859 1.00 85.94 93 LEU A C 1
ATOM 699 O O . LEU A 1 93 ? 1.182 -8.433 -30.157 1.00 85.94 93 LEU A O 1
ATOM 703 N N . LYS A 1 94 ? 2.995 -7.274 -30.784 1.00 88.31 94 LYS A N 1
ATOM 704 C CA . LYS A 1 94 ? 2.679 -7.327 -32.223 1.00 88.31 94 LYS A CA 1
ATOM 705 C C . LYS A 1 94 ? 2.714 -8.758 -32.753 1.00 88.31 94 LYS A C 1
ATOM 707 O O . LYS A 1 94 ? 1.823 -9.143 -33.503 1.00 88.31 94 LYS A O 1
ATOM 712 N N . PHE A 1 95 ? 3.699 -9.544 -32.332 1.00 87.25 95 PHE A N 1
ATOM 713 C CA . PHE A 1 95 ? 3.809 -10.954 -32.692 1.00 87.25 95 PHE A CA 1
ATOM 714 C C . PHE A 1 95 ? 2.670 -11.798 -32.106 1.00 87.25 95 PHE A C 1
ATOM 716 O O . PHE A 1 95 ? 2.109 -12.643 -32.793 1.00 87.25 95 PHE A O 1
ATOM 723 N N . LEU A 1 96 ? 2.274 -11.554 -30.855 1.00 82.12 96 LEU A N 1
ATOM 724 C CA . LEU A 1 96 ? 1.116 -12.222 -30.255 1.00 82.12 96 LEU A CA 1
ATOM 725 C C . LEU A 1 96 ? -0.182 -11.879 -30.986 1.00 82.12 96 LEU A C 1
A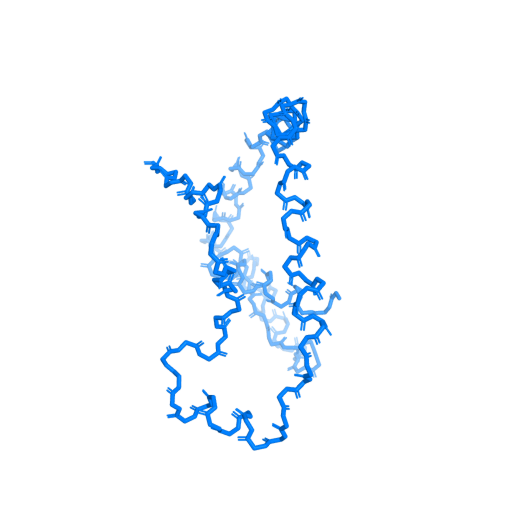TOM 727 O O . LEU A 1 96 ? -0.992 -12.767 -31.224 1.00 82.12 96 LEU A O 1
ATOM 731 N N . LYS A 1 97 ? -0.355 -10.615 -31.385 1.00 85.00 97 LYS A N 1
ATOM 732 C CA . LYS A 1 97 ? -1.522 -10.165 -32.154 1.00 85.00 97 LYS A CA 1
ATOM 733 C C . LYS A 1 97 ? -1.550 -10.697 -33.589 1.00 85.00 97 LYS A C 1
ATOM 735 O O . LYS A 1 97 ? -2.634 -10.814 -34.147 1.00 85.00 97 LYS A O 1
ATOM 740 N N . SER A 1 98 ? -0.397 -10.993 -34.199 1.00 86.31 98 SER A N 1
ATOM 741 C CA . SER A 1 98 ? -0.349 -11.558 -35.556 1.00 86.31 98 SER A CA 1
ATOM 742 C C . SER A 1 98 ? -0.664 -13.053 -35.594 1.00 86.31 98 SER A C 1
ATOM 744 O O . SER A 1 98 ? -1.061 -13.569 -36.641 1.00 86.31 98 SER A O 1
ATOM 746 N N . LYS A 1 99 ? -0.533 -13.765 -34.468 1.00 84.00 99 LYS A N 1
ATOM 747 C CA . LYS A 1 99 ? -1.022 -15.139 -34.361 1.00 84.00 99 LYS A CA 1
ATOM 748 C C . LYS A 1 99 ? -2.547 -15.131 -34.356 1.00 84.00 99 LYS A C 1
ATOM 750 O O . LYS A 1 99 ? -3.168 -14.378 -33.611 1.00 84.00 99 LYS A O 1
ATOM 755 N N . ARG A 1 100 ? -3.156 -15.998 -35.174 1.00 80.12 100 ARG A N 1
ATOM 756 C CA . ARG A 1 100 ? -4.606 -16.225 -35.114 1.00 80.12 100 ARG A CA 1
ATOM 757 C C . ARG A 1 100 ? -4.983 -16.618 -33.681 1.00 80.12 100 ARG A C 1
ATOM 759 O O . ARG A 1 100 ? -4.240 -17.398 -33.075 1.00 80.12 100 ARG A O 1
ATOM 766 N N . PRO A 1 101 ? -6.101 -16.101 -33.142 1.00 77.50 101 PRO A N 1
ATOM 767 C CA . PRO A 1 101 ? -6.560 -16.523 -31.833 1.00 77.50 101 PRO A CA 1
ATOM 768 C C . PRO A 1 101 ? -6.704 -18.052 -31.839 1.00 77.50 101 PRO A C 1
ATOM 770 O O . PRO A 1 101 ? -7.161 -18.612 -32.843 1.00 77.50 101 PRO A O 1
ATOM 773 N N . PRO A 1 102 ? -6.277 -18.741 -30.769 1.00 76.81 102 PRO A N 1
ATOM 774 C CA . PRO A 1 102 ? -6.497 -20.172 -30.655 1.00 76.81 102 PRO A CA 1
ATOM 775 C C . PRO A 1 102 ? -7.992 -20.447 -30.848 1.00 76.81 102 PRO A C 1
ATOM 777 O O . PRO A 1 102 ? -8.827 -19.795 -30.221 1.00 76.81 102 PRO A O 1
ATOM 780 N N . GLY A 1 103 ? -8.332 -21.381 -31.742 1.00 82.56 103 GLY A N 1
ATOM 781 C CA . GLY A 1 103 ? -9.721 -21.815 -31.903 1.00 82.56 103 GLY A CA 1
ATOM 782 C C . GLY A 1 103 ? -10.281 -22.332 -30.573 1.00 82.56 103 GLY A C 1
ATOM 783 O O . GLY A 1 103 ? -9.514 -22.697 -29.681 1.00 82.56 103 GLY A O 1
ATOM 784 N N . CYS A 1 104 ? -11.607 -22.399 -30.429 1.00 77.88 104 CYS A N 1
ATOM 785 C CA . CYS A 1 104 ? -12.261 -22.790 -29.169 1.00 77.88 104 CYS A CA 1
ATOM 786 C C . CYS A 1 104 ? -11.716 -24.105 -28.565 1.00 77.88 104 CYS A C 1
ATOM 788 O O . CYS A 1 104 ? -11.583 -24.220 -27.349 1.00 77.88 104 CYS A O 1
ATOM 790 N N . LEU A 1 105 ? -11.303 -25.060 -29.406 1.00 83.62 105 LEU A N 1
ATOM 791 C CA . LEU A 1 105 ? -10.725 -26.341 -28.985 1.00 83.62 105 LEU A CA 1
ATOM 792 C C . LEU A 1 105 ? -9.278 -26.240 -28.467 1.00 83.62 105 LEU A C 1
ATOM 794 O O . LEU A 1 105 ? -8.851 -27.061 -27.658 1.00 83.62 105 LEU A O 1
ATOM 798 N N . ALA A 1 106 ? -8.515 -25.227 -28.878 1.00 77.75 106 ALA A N 1
ATOM 799 C CA . ALA A 1 106 ? -7.145 -25.029 -28.405 1.00 77.75 106 ALA A CA 1
ATOM 800 C C . ALA A 1 106 ? -7.099 -24.510 -26.956 1.00 77.75 106 ALA A C 1
ATOM 802 O O . ALA A 1 106 ? -6.129 -24.767 -26.244 1.00 77.75 106 ALA A O 1
ATOM 803 N N . TRP A 1 107 ? -8.157 -23.839 -26.488 1.00 76.81 107 TRP A N 1
ATOM 804 C CA . TRP A 1 107 ? -8.283 -23.471 -25.076 1.00 76.81 107 TRP A CA 1
ATOM 805 C C . TRP A 1 107 ? -8.495 -24.703 -24.180 1.00 76.81 107 TRP A C 1
ATOM 807 O O . TRP A 1 107 ? -7.853 -24.811 -23.136 1.00 76.81 107 TRP A O 1
ATOM 817 N N . MET A 1 108 ? -9.288 -25.681 -24.638 1.00 80.31 108 MET A N 1
ATOM 818 C CA . MET A 1 108 ? -9.496 -26.964 -23.943 1.00 80.31 108 MET A CA 1
ATOM 819 C C . MET A 1 108 ? -8.186 -27.750 -23.791 1.00 80.31 108 MET A C 1
ATOM 821 O O . MET A 1 108 ? -7.842 -28.175 -22.691 1.00 80.31 108 MET A O 1
ATOM 825 N N . GLY A 1 109 ? -7.395 -27.867 -24.864 1.00 77.62 109 GLY A N 1
ATOM 826 C CA . GLY A 1 109 ? -6.080 -28.515 -24.789 1.00 77.62 109 GLY A CA 1
ATOM 827 C C . GLY A 1 109 ? -5.111 -27.809 -23.830 1.00 77.62 109 GLY A C 1
ATOM 828 O O . GLY A 1 109 ? -4.325 -28.462 -23.145 1.00 77.62 109 GLY A O 1
ATOM 829 N N . ARG A 1 110 ? -5.192 -26.475 -23.722 1.00 72.44 110 ARG A N 1
ATOM 830 C CA . ARG A 1 110 ? -4.327 -25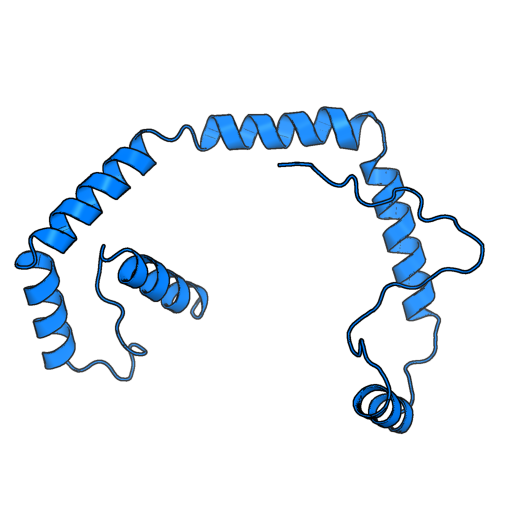.687 -22.830 1.00 72.44 110 ARG A CA 1
ATOM 831 C C . ARG A 1 110 ? -4.685 -25.854 -21.351 1.00 72.44 110 ARG A C 1
ATOM 833 O O . ARG A 1 110 ? -3.777 -25.848 -20.528 1.00 72.44 110 ARG A O 1
ATOM 840 N N . LEU A 1 111 ? -5.964 -26.033 -21.019 1.00 74.56 111 LEU A N 1
ATOM 841 C CA . LEU A 1 111 ? -6.407 -26.308 -19.647 1.00 74.56 111 LEU A CA 1
ATOM 842 C C . LEU A 1 111 ? -6.067 -27.723 -19.179 1.00 74.56 111 LEU A C 1
ATOM 844 O O . LEU A 1 111 ? -5.747 -27.911 -18.011 1.00 74.56 111 LEU A O 1
ATOM 848 N N . CYS A 1 112 ? -6.123 -28.708 -20.075 1.00 77.69 112 CYS A N 1
ATOM 849 C CA . CYS A 1 112 ? -5.897 -30.102 -19.700 1.00 77.69 112 CYS A CA 1
ATOM 850 C C . CYS A 1 112 ? -4.417 -30.515 -19.715 1.00 77.69 112 CYS A C 1
ATOM 852 O O . CYS A 1 112 ? -4.053 -31.455 -19.015 1.00 77.69 112 CYS A O 1
ATOM 854 N N . CYS A 1 113 ? -3.566 -29.856 -20.512 1.00 73.19 113 CYS A N 1
ATOM 855 C CA . CYS A 1 113 ? -2.234 -30.389 -20.831 1.00 73.19 113 CYS A CA 1
ATOM 856 C C . CYS A 1 113 ? -1.074 -29.392 -20.681 1.00 73.19 113 CYS A C 1
ATOM 858 O O . CYS A 1 113 ? 0.042 -29.703 -21.096 1.00 73.19 113 CYS A O 1
ATOM 860 N N . SER A 1 114 ? -1.291 -28.202 -20.107 1.00 62.75 114 SER A N 1
ATOM 861 C CA . SER A 1 114 ? -0.202 -27.255 -19.840 1.00 62.75 114 SER A CA 1
ATOM 862 C C . SER A 1 114 ? 0.085 -27.146 -18.338 1.00 62.75 114 SER A C 1
ATOM 864 O O . SER A 1 114 ? -0.801 -26.731 -17.595 1.00 62.75 114 SER A O 1
ATOM 866 N N . PRO A 1 115 ? 1.324 -27.409 -17.877 1.00 69.62 115 PRO A N 1
ATOM 867 C CA . PRO A 1 115 ? 1.730 -27.118 -16.499 1.00 69.62 115 PRO A CA 1
ATOM 868 C C . PRO A 1 115 ? 1.765 -25.606 -16.187 1.00 69.62 115 PRO A C 1
ATOM 870 O O . PRO A 1 115 ? 1.940 -25.220 -15.034 1.00 69.62 115 PRO A O 1
ATOM 873 N N . SER A 1 116 ? 1.573 -24.747 -17.199 1.00 67.31 116 SER A N 1
ATOM 874 C CA . SER A 1 116 ? 1.715 -23.290 -17.107 1.00 67.31 116 SER A CA 1
ATOM 875 C C . SER A 1 116 ? 0.672 -22.577 -17.985 1.00 67.31 116 SER A C 1
ATOM 877 O O . SER A 1 116 ? 1.012 -21.821 -18.895 1.00 67.31 116 SER A O 1
ATOM 879 N N . ALA A 1 117 ? -0.623 -22.815 -17.745 1.00 53.19 117 ALA A N 1
ATOM 880 C CA . ALA A 1 117 ? -1.715 -22.327 -18.604 1.00 53.19 117 ALA A CA 1
ATOM 881 C C . ALA A 1 117 ? -1.709 -20.798 -18.868 1.00 53.19 117 ALA A C 1
ATOM 883 O O . ALA A 1 117 ? -2.185 -20.359 -19.918 1.00 53.19 117 ALA A O 1
ATOM 884 N N . ASN A 1 118 ? -1.108 -20.005 -17.971 1.00 60.09 118 ASN A N 1
ATOM 885 C CA . ASN A 1 118 ? -0.974 -18.546 -18.076 1.00 60.09 118 ASN A CA 1
ATOM 886 C C . ASN A 1 118 ? 0.445 -18.053 -18.405 1.00 60.09 118 ASN A C 1
ATOM 888 O O . ASN A 1 118 ? 0.709 -16.855 -18.309 1.00 60.09 118 ASN A O 1
ATOM 892 N N . ASP A 1 119 ? 1.367 -18.933 -18.798 1.00 65.56 119 ASP A N 1
ATOM 893 C CA . ASP A 1 119 ? 2.684 -18.492 -19.247 1.00 65.56 119 ASP A CA 1
ATOM 894 C C . ASP A 1 119 ? 2.594 -17.957 -20.687 1.00 65.56 119 ASP A C 1
ATOM 896 O O . ASP A 1 119 ? 2.419 -18.700 -21.659 1.00 65.56 119 ASP A O 1
ATOM 900 N N . TYR A 1 120 ? 2.637 -16.629 -20.806 1.00 60.28 120 TYR A N 1
ATOM 901 C CA . TYR A 1 120 ? 2.710 -15.896 -22.071 1.00 60.28 120 TYR A CA 1
ATOM 902 C C . TYR A 1 120 ? 4.147 -15.488 -22.411 1.00 60.28 120 TYR A C 1
ATOM 904 O O . TYR A 1 120 ? 4.336 -14.611 -23.257 1.00 60.28 120 TYR A O 1
ATOM 912 N N . SER A 1 121 ? 5.164 -16.080 -21.772 1.00 59.72 121 SER A N 1
ATOM 913 C CA . SER A 1 121 ? 6.555 -15.878 -22.162 1.00 59.72 121 SER A CA 1
ATOM 914 C C . SER A 1 121 ? 6.763 -16.444 -23.568 1.00 59.72 121 SER A C 1
ATOM 916 O O . SER A 1 121 ? 7.019 -17.622 -23.813 1.00 59.72 121 SER A O 1
ATOM 918 N N . VAL A 1 122 ? 6.579 -15.579 -24.562 1.00 57.44 122 VAL A N 1
ATOM 919 C CA . VAL A 1 122 ? 6.881 -15.919 -25.941 1.00 57.44 122 VAL A CA 1
ATOM 920 C C . VAL A 1 122 ? 8.390 -16.060 -26.026 1.00 57.44 122 VAL A C 1
ATOM 922 O O . VAL A 1 122 ? 9.108 -15.066 -26.109 1.00 57.44 122 VAL A O 1
ATOM 925 N N . LYS A 1 123 ? 8.880 -17.299 -26.042 1.00 59.22 123 LYS A N 1
ATOM 926 C CA . LYS A 1 123 ? 10.234 -17.581 -26.512 1.00 59.22 123 LYS A CA 1
ATOM 927 C C . LYS A 1 123 ? 10.267 -17.257 -28.004 1.00 59.22 123 LYS A C 1
ATOM 929 O O . LYS A 1 123 ? 9.894 -18.077 -28.841 1.00 59.22 123 LYS A O 1
ATOM 934 N N . VAL A 1 124 ? 10.614 -16.017 -28.341 1.00 57.03 124 VAL A N 1
ATOM 935 C CA . VAL A 1 124 ? 10.857 -15.611 -29.726 1.00 57.03 124 VAL A CA 1
ATOM 936 C C . VAL A 1 124 ? 12.129 -16.338 -30.157 1.00 57.03 124 VAL A C 1
ATOM 938 O O . VAL A 1 124 ? 13.215 -16.024 -29.675 1.00 57.03 124 VAL A O 1
ATOM 941 N N . ALA A 1 125 ? 11.981 -17.363 -30.999 1.00 49.47 125 ALA A N 1
ATOM 942 C CA . ALA A 1 125 ? 13.099 -18.173 -31.469 1.00 49.47 125 ALA A CA 1
ATOM 943 C C . ALA A 1 125 ? 14.201 -17.269 -32.054 1.00 49.47 125 ALA A C 1
ATOM 945 O O . ALA A 1 125 ? 13.930 -16.448 -32.929 1.00 49.47 125 ALA A O 1
ATOM 946 N N . GLY A 1 126 ? 15.427 -17.401 -31.538 1.00 57.66 126 GLY A N 1
ATOM 947 C CA . GLY A 1 126 ? 16.600 -16.669 -32.027 1.00 57.66 126 GLY A CA 1
ATOM 948 C C . GLY A 1 126 ? 16.949 -15.367 -31.299 1.00 57.66 126 GLY A C 1
ATOM 949 O O . GLY A 1 126 ? 17.847 -14.665 -31.755 1.00 57.66 126 GLY A O 1
ATOM 950 N N . LYS A 1 127 ? 16.298 -15.026 -30.178 1.00 51.25 127 LYS A N 1
ATOM 951 C CA . LYS A 1 127 ? 16.815 -13.993 -29.266 1.00 51.25 127 LYS A CA 1
ATOM 952 C C . LYS A 1 127 ? 17.075 -14.570 -27.888 1.00 51.25 127 LYS A C 1
ATOM 954 O O . LYS A 1 127 ? 16.150 -14.996 -27.201 1.00 51.25 127 LYS A O 1
ATOM 959 N N . GLU A 1 128 ? 18.347 -14.550 -27.506 1.00 54.47 128 GLU A N 1
ATOM 960 C CA . GLU A 1 128 ? 18.767 -14.635 -26.113 1.00 54.47 128 GLU A CA 1
ATOM 961 C C . GLU A 1 128 ? 17.930 -13.627 -25.300 1.00 54.47 128 GLU A C 1
ATOM 963 O O . GLU A 1 128 ? 17.697 -12.511 -25.788 1.00 54.47 128 GLU A O 1
ATOM 968 N N . PRO A 1 129 ? 17.385 -14.003 -24.128 1.00 52.97 129 PRO A N 1
ATOM 969 C CA . PRO A 1 129 ? 16.640 -13.070 -23.295 1.00 52.97 129 PRO A CA 1
ATOM 970 C C . PRO A 1 129 ? 17.551 -11.880 -22.994 1.00 52.97 129 PRO A C 1
ATOM 972 O O . PRO A 1 129 ? 18.541 -12.009 -22.284 1.00 52.97 129 PRO A O 1
ATOM 975 N N . LEU A 1 130 ? 17.224 -10.723 -23.574 1.00 50.31 130 LEU A N 1
ATOM 976 C CA . LEU A 1 130 ? 18.105 -9.549 -23.642 1.00 50.31 130 LEU A CA 1
ATOM 977 C C . LEU A 1 130 ? 18.272 -8.823 -22.298 1.00 50.31 130 LEU A C 1
ATOM 979 O O . LEU A 1 130 ? 18.716 -7.688 -22.274 1.00 50.31 130 LEU A O 1
ATOM 983 N N . LEU A 1 131 ? 17.875 -9.480 -21.213 1.00 49.44 131 LEU A N 1
ATOM 984 C CA . LEU A 1 131 ? 18.261 -9.300 -19.824 1.00 49.44 131 LEU A CA 1
ATOM 985 C C . LEU A 1 131 ? 17.636 -10.507 -19.117 1.00 49.44 131 LEU A C 1
ATOM 987 O O . LEU A 1 131 ? 16.406 -10.622 -19.053 1.00 49.44 131 LEU A O 1
ATOM 991 N N . ALA A 1 132 ? 18.460 -11.431 -18.618 1.00 50.12 132 ALA A N 1
ATOM 992 C CA . ALA A 1 132 ? 18.008 -12.259 -17.507 1.00 50.12 132 ALA A CA 1
ATOM 993 C C . ALA A 1 132 ? 17.473 -11.297 -16.432 1.00 50.12 132 ALA A C 1
ATOM 995 O O . ALA A 1 132 ? 18.050 -10.217 -16.280 1.00 50.12 132 ALA A O 1
ATOM 996 N N . PRO A 1 133 ? 16.358 -11.603 -15.744 1.00 48.59 133 PRO A N 1
ATOM 997 C CA . PRO A 1 133 ? 15.949 -10.784 -14.617 1.00 48.59 133 PRO A CA 1
ATOM 998 C C . PRO A 1 133 ? 17.161 -10.704 -13.700 1.00 48.59 133 PRO A C 1
ATOM 1000 O O . PRO A 1 133 ? 17.632 -11.748 -13.245 1.00 48.59 133 PRO A O 1
ATOM 1003 N N . ASP A 1 134 ? 17.705 -9.499 -13.510 1.00 50.72 134 ASP A N 1
ATOM 1004 C CA . ASP A 1 134 ? 18.712 -9.277 -12.490 1.00 50.72 134 ASP A CA 1
ATOM 1005 C C . ASP A 1 134 ? 18.083 -9.837 -11.221 1.00 50.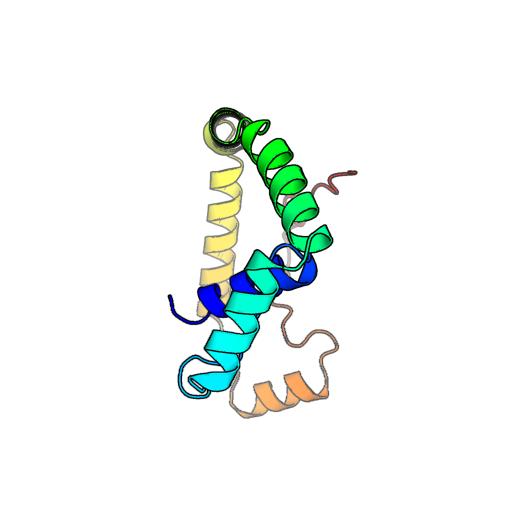72 134 ASP A C 1
ATOM 1007 O O . ASP A 1 134 ? 17.063 -9.338 -10.739 1.00 50.72 134 ASP A O 1
ATOM 1011 N N . THR A 1 135 ? 18.595 -10.975 -10.756 1.00 46.69 135 THR A N 1
ATOM 1012 C CA . THR A 1 135 ? 18.223 -11.522 -9.465 1.00 46.69 135 THR A CA 1
ATOM 1013 C C . THR A 1 135 ? 18.726 -10.494 -8.476 1.00 46.69 135 THR A C 1
ATOM 1015 O O . THR A 1 135 ? 19.896 -10.522 -8.093 1.00 46.69 135 THR A O 1
ATOM 1018 N N . VAL A 1 136 ? 17.868 -9.529 -8.150 1.00 46.09 136 VAL A N 1
ATOM 1019 C CA . VAL A 1 136 ? 18.077 -8.582 -7.069 1.00 46.09 136 VAL A CA 1
ATOM 1020 C C . VAL A 1 136 ? 18.186 -9.454 -5.829 1.00 46.09 136 VAL A C 1
ATOM 1022 O O . VAL A 1 136 ? 17.184 -9.940 -5.306 1.00 46.09 136 VAL A O 1
ATOM 1025 N N . LYS A 1 137 ? 19.423 -9.763 -5.434 1.00 45.44 137 LYS A N 1
ATOM 1026 C CA . LYS A 1 137 ? 19.697 -10.331 -4.122 1.00 45.44 137 LYS A CA 1
ATOM 1027 C C . LYS A 1 137 ? 19.277 -9.253 -3.129 1.00 45.44 137 LYS A C 1
ATOM 1029 O O . LYS A 1 137 ? 19.838 -8.159 -3.157 1.00 45.44 137 LYS A O 1
ATOM 1034 N N . ALA A 1 138 ? 18.218 -9.558 -2.384 1.00 44.97 138 ALA A N 1
ATOM 1035 C CA . ALA A 1 138 ? 17.776 -8.777 -1.239 1.00 44.97 138 ALA A CA 1
ATOM 1036 C C . ALA A 1 138 ? 18.864 -8.745 -0.160 1.00 44.97 138 ALA A C 1
ATOM 1038 O O . ALA A 1 138 ? 19.618 -9.745 -0.065 1.00 44.97 138 ALA A O 1
#

Foldseek 3Di:
DQPVVQVVLVVCVVLLLAHRDDDPVPDDPVNVVVRVVCNVPPVVNVVSNVVVVVVVVPDPPVVVVVVVVVCCCVVCVVVCVVVVVVVVVVVLVVVVVPDDPPPPVVLVCLVPPPPCSPPSPPPPPPDDPPDDPPPPPD

Secondary structure (DSSP, 8-state):
--HHHHHHHHHHHHTTSS---S-GGG--HHHHHHHHHHHHH-HHHHHHHHHHHHHHHH--HHHHHHHHHHHHIIIIIITSHHHHHHHHHHHHHHHHHHSPPPPHHHHHHHHHH-TTTT------TT---SS-------

pLDDT: mean 86.04, std 16.56, range [44.97, 98.69]

Sequence (138 aa):
CAFDQIEHADIVARQGAGVSMKQVSKVTAADLAAAMKRCVSDKDMQERCRAIGGTLQGEDGVGNAVRRVDGFITDEVETGKWKARLISRTRELKFLKSKRPPGCLAWMGRLCCSPSANDYSVKVAGKEPLLAPDTVKA

Radius of gyration: 24.59 Å; chains: 1; bounding box: 48×42×60 Å

=== Feature glossary ===
The record interleaves many kinds of information about one protein. Here is each kind framed as the question it answers.

Q: What are the backbone torsion angles?
A: φ (phi) and ψ (psi) are the two rotatable backbone dihedrals per residue: φ is the C(i-1)–N–Cα–C torsion, ψ is the N–Cα–C–N(i+1) torsion, both in degrees on (−180°, 180°]. α-helical residues cluster near (−60°, −45°); β-strand residues near (−120°, +130°). A Ramachandran plot is simply a scatter of (φ, ψ) for every residue.

Q: What is the amino-acid chain?
A: This is the polypeptide sequence — one letter per residue, N-terminus first. Length ranges from a few dozen residues for small domains to over a thousand for large multi-domain proteins.

Q: How mobile is each atom in the crystal?
A: For experimental (PDB) structures, the B-factor (temperature factor) quantifies the positional spread of each atom in the crystal — a combination of thermal vibration and static disorder — in units of Å². High B-factors mark flexible loops or poorly resolved regions; low B-factors mark the rigid, well-ordered core.

Q: Are the domains correctly placed relative to each other?
A: Predicted Aligned Error (PAE) is an AlphaFold confidence matrix: entry (i, j) is the expected error in the position of residue j, in ångströms, when the prediction is superimposed on the true structure at residue i. Low PAE within a block of residues means that block is internally rigid and well-predicted; high PAE between two blocks means their relative placement is uncertain even if each block individually is confident.

Q: How confident is the AlphaFold model at each residue?
A: pLDDT is the predicted lDDT-Cα score: AlphaFold's confidence that the local environment of each residue (all inter-atomic distances within 15 Å) is correctly placed. It is a per-residue number between 0 and 100, with higher meaning more reliable.

Q: What family and function is it annotated with?
A: Functional annotations link the protein to curated databases. InterPro entries identify conserved domains and families by matching the sequence against member-database signatures (Pfam, PROSITE, CDD, …). Gene Ontology (GO) terms describe molecular function, biological process, and cellular component in a controlled vocabulary. CATH places the structure in a hierarchical fold classification (Class/Architecture/Topology/Homologous-superfamily). The organism is the source species.

Q: How big and how compact is the whole molecule?
A: Three whole-structure scalars: the radius of gyration (RMS distance of Cα from centroid, in Å), the count of Cα–Cα contacts (pairs closer than 8 Å and separated by more than four residues in sequence — i.e. tertiary, not local, contacts), and the bounding-box dimensions. Together they distinguish compact globular folds from extended fibres or disordered chains.

Q: What known structures does this most resemble?
A: The Foldseek neighbor list gives the closest experimentally determined structures in the PDB, ranked by structural alignment. TM-score near 1 means near-identical fold; near 0.3 means only rough topology match. This is how one finds what a novel AlphaFold prediction most resembles in the solved-structure universe.

Q: Which residues are buried vs exposed?
A: SASA measures how much of the protein is reachable by solvent. It is computed by rolling a water-sized probe over the atomic surface and summing the exposed area (Å²). Per-residue SASA distinguishes core (buried, low SASA) from surface (exposed, high SASA) residues; total SASA is a whole-molecule size measure.

Q: Which residues are in helices, strands, or loops?
A: Eight-state secondary structure (DSSP): H is the canonical α-helix, G the tighter 3₁₀-helix, I the wider π-helix; E/B are β-structure, T and S are turns and bends, and '-' is everything else. DSSP derives these from the pattern of main-chain N–H···O=C hydrogen bonds, not from the sequence.

Q: Where is each backbone atom in 3D?
A: Structure coordinates are given as an mmCIF _atom_site loop: one row per atom with element, residue name, chain id, sequence number, and x/y/z position in Å. Only the four main-chain atoms per residue are included here; side chains are omitted to keep the record compact.

Q: What if only a Cα trace is available?
A: Three-state secondary structure (P-SEA) collapses the eight DSSP classes into helix (a), strand (b), and coil (c). P-SEA assigns these from Cα geometry alone — distances and angles — without requiring backbone oxygens, so it works on any Cα trace.

Q: What do the rendered images show?
A: The six renders are orthographic views along the three Cartesian axes in both directions. Representation (cartoon, sticks, or surface) and color scheme (sequence-rainbow or by-chain) vary across proteins so the training set covers all the common visualization conventions.

Q: What does the local fold look like, residue by residue?
A: Foldseek's 3Di representation compresses backbone geometry into a per-residue letter drawn from a learned twenty-state alphabet. It captures the tertiary interaction pattern around each residue — which residues are packed against it in space, regardless of where they are in sequence.

Q: What do the diagnostic plots show?
A: The contact map is a binary N×N matrix image: pixel (i, j) is dark where Cα_i and Cα_j are within 8 Å and |i−j|>4. Because the |i−j|>4 filter removes local helical contacts, off-diagonal stripes parallel to the main diagonal indicate parallel β-sheets; stripes perpendicular to it indicate antiparallel β-sheets. The Ramachandran plot scatters every residue's (φ, ψ) pair against the sterically allowed regions. The PAE heatmap renders the predicted-aligned-error matrix.